Protein AF-A0A2V8TV89-F1 (afdb_monomer_lite)

Radius of gyration: 13.58 Å; chains: 1; bounding box: 31×21×34 Å

Sequence (80 aa):
MKVRGAGPPPEEIAAYCDRVQEILSGGGRVSLIQVYTVARRPAEPYVAPLDDDELERIAAEVRRRLPAVPVEAFYSARLA

pLDDT: mean 93.62, std 10.16, range [43.0, 98.62]

Secondary structure (DSSP, 8-state):
-EETTB---HHHHHHHHHHHHHHHHTT---S-EEEE---S--SSTTEEPPPHHHHHHHHHHHHHH-TTS-EEEE-GGGG-

Structure (mmCIF, N/CA/C/O backbone):
data_AF-A0A2V8TV89-F1
#
_entry.id   AF-A0A2V8TV89-F1
#
loop_
_atom_site.group_PDB
_atom_site.id
_atom_site.type_symbol
_atom_site.label_atom_id
_atom_site.label_alt_id
_atom_site.label_comp_id
_atom_site.label_asym_id
_atom_site.label_entity_id
_atom_site.label_seq_id
_atom_site.pdbx_PDB_ins_code
_atom_site.Cartn_x
_atom_site.Cartn_y
_atom_site.Cartn_z
_atom_site.occupancy
_atom_site.B_iso_or_equiv
_atom_site.auth_seq_id
_atom_site.auth_comp_id
_atom_site.auth_asym_id
_atom_site.auth_atom_id
_atom_site.pdbx_PDB_model_num
ATOM 1 N N . MET A 1 1 ? 7.740 -2.994 -6.165 1.00 92.75 1 MET A N 1
ATOM 2 C CA . MET A 1 1 ? 8.731 -3.202 -7.253 1.00 92.75 1 MET A CA 1
ATOM 3 C C . MET A 1 1 ? 8.014 -3.683 -8.501 1.00 92.75 1 MET A C 1
ATOM 5 O O . MET A 1 1 ? 6.907 -4.192 -8.363 1.00 92.75 1 MET A O 1
ATOM 9 N N . LYS A 1 2 ? 8.630 -3.553 -9.678 1.00 95.31 2 LYS A N 1
ATOM 10 C CA . LYS A 1 2 ? 8.180 -4.216 -10.905 1.00 95.31 2 LYS A CA 1
ATOM 11 C C . LYS A 1 2 ? 8.872 -5.568 -11.037 1.00 95.31 2 LYS A C 1
ATOM 13 O O . LYS A 1 2 ? 10.095 -5.632 -10.926 1.00 95.31 2 LYS A O 1
ATOM 18 N N . VAL A 1 3 ? 8.118 -6.624 -11.314 1.00 96.19 3 VAL A N 1
ATOM 19 C CA . VAL A 1 3 ? 8.644 -7.948 -11.661 1.00 96.19 3 VAL A CA 1
ATOM 20 C C . VAL A 1 3 ? 8.283 -8.218 -13.113 1.00 96.19 3 VAL A C 1
ATOM 22 O O . VAL A 1 3 ? 7.109 -8.217 -13.470 1.00 96.19 3 VAL A O 1
ATOM 25 N N . ARG A 1 4 ? 9.294 -8.405 -13.973 1.00 96.19 4 ARG A N 1
ATOM 26 C CA . ARG A 1 4 ? 9.096 -8.567 -15.428 1.00 96.19 4 ARG A CA 1
ATOM 27 C C . ARG A 1 4 ? 8.264 -7.424 -16.038 1.00 96.19 4 ARG A C 1
ATOM 29 O O . ARG A 1 4 ? 7.437 -7.647 -16.912 1.00 96.19 4 ARG A O 1
ATOM 36 N N . GLY A 1 5 ? 8.492 -6.202 -15.554 1.00 95.12 5 GLY A N 1
ATOM 37 C CA . GLY A 1 5 ? 7.819 -4.986 -16.022 1.00 95.12 5 GLY A CA 1
ATOM 38 C C . GLY A 1 5 ? 6.456 -4.697 -15.384 1.00 95.12 5 GLY A C 1
ATOM 39 O O . GLY A 1 5 ? 5.941 -3.602 -15.581 1.00 95.12 5 GLY A O 1
ATOM 40 N N . ALA A 1 6 ? 5.895 -5.610 -14.588 1.00 96.25 6 ALA A N 1
ATOM 41 C CA . ALA A 1 6 ? 4.600 -5.418 -13.939 1.00 96.25 6 ALA A CA 1
ATOM 42 C C . ALA A 1 6 ? 4.762 -5.034 -12.463 1.00 96.25 6 ALA A C 1
ATOM 44 O O . ALA A 1 6 ? 5.470 -5.715 -11.718 1.00 96.25 6 ALA A O 1
ATOM 45 N N . GLY A 1 7 ? 4.110 -3.947 -12.041 1.00 95.56 7 GLY A N 1
ATOM 46 C CA . GLY A 1 7 ? 3.923 -3.630 -10.623 1.00 95.56 7 GLY A CA 1
ATOM 47 C C . GLY A 1 7 ? 2.957 -4.607 -9.934 1.00 95.56 7 GLY A C 1
ATOM 48 O O . GLY A 1 7 ? 2.370 -5.456 -10.609 1.00 95.56 7 GLY A O 1
ATOM 49 N N . PRO A 1 8 ? 2.776 -4.499 -8.604 1.00 96.88 8 PRO A N 1
ATOM 50 C CA . PRO A 1 8 ? 1.786 -5.307 -7.898 1.00 96.88 8 PRO A CA 1
ATOM 51 C C . PRO A 1 8 ? 0.395 -5.020 -8.479 1.00 96.88 8 PRO A C 1
ATOM 53 O O . PRO A 1 8 ? 0.032 -3.846 -8.636 1.00 96.88 8 PRO A O 1
ATOM 56 N N . PRO A 1 9 ? -0.377 -6.054 -8.835 1.00 96.81 9 PRO A N 1
ATOM 57 C CA . PRO A 1 9 ? -1.682 -5.850 -9.425 1.00 96.81 9 PRO A CA 1
ATOM 58 C C . PRO A 1 9 ? -2.689 -5.363 -8.362 1.00 96.81 9 PRO A C 1
ATOM 60 O O . PRO A 1 9 ? -2.475 -5.565 -7.159 1.00 96.81 9 PRO A O 1
ATOM 63 N N . PRO A 1 10 ? -3.792 -4.707 -8.768 1.00 96.94 10 PRO A N 1
ATOM 64 C CA . PRO A 1 10 ? -4.756 -4.119 -7.834 1.00 96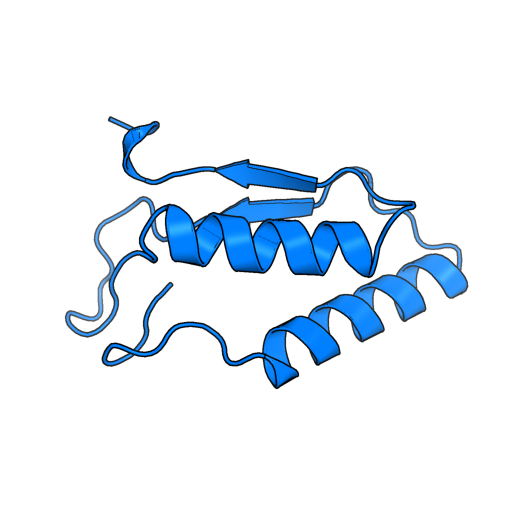.94 10 PRO A CA 1
ATOM 65 C C . PRO A 1 10 ? -5.323 -5.108 -6.809 1.00 96.94 10 PRO A C 1
ATOM 67 O O . PRO A 1 10 ? -5.522 -4.743 -5.652 1.00 96.94 10 PRO A O 1
ATOM 70 N N . GLU A 1 11 ? -5.550 -6.361 -7.201 1.00 97.88 11 GLU A N 1
ATOM 71 C CA . GLU A 1 11 ? -6.041 -7.421 -6.321 1.00 97.88 11 GLU A CA 1
ATOM 72 C C . GLU A 1 11 ? -5.051 -7.794 -5.210 1.00 97.88 11 GLU A C 1
ATOM 74 O O . GLU A 1 11 ? -5.476 -8.129 -4.106 1.00 97.88 11 GLU A O 1
ATOM 79 N N . GLU A 1 12 ? -3.743 -7.683 -5.454 1.00 98.12 12 GLU A N 1
ATOM 80 C CA . GLU A 1 12 ? -2.720 -7.949 -4.439 1.00 98.12 12 GLU A CA 1
ATOM 81 C C . GLU A 1 12 ? -2.685 -6.821 -3.403 1.00 98.12 12 GLU A C 1
ATOM 83 O O . GLU A 1 12 ? -2.663 -7.075 -2.197 1.00 98.12 12 GLU A O 1
ATOM 88 N N . ILE A 1 13 ? -2.774 -5.569 -3.865 1.00 98.31 13 ILE A N 1
ATOM 89 C CA . ILE A 1 13 ? -2.906 -4.393 -2.992 1.00 98.31 13 ILE A CA 1
ATOM 90 C C . ILE A 1 13 ? -4.186 -4.518 -2.162 1.00 98.31 13 ILE A C 1
ATOM 92 O O . ILE A 1 13 ? -4.191 -4.236 -0.960 1.00 98.31 13 ILE A O 1
ATOM 96 N N . ALA A 1 14 ? -5.268 -4.992 -2.785 1.00 98.25 14 ALA A N 1
ATOM 97 C CA . ALA A 1 14 ? 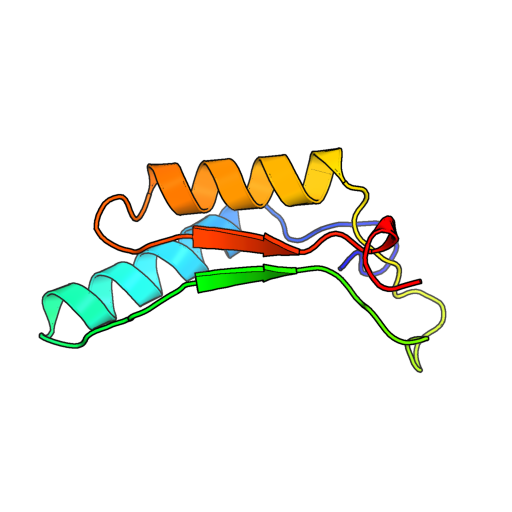-6.522 -5.191 -2.094 1.00 98.25 14 ALA A CA 1
ATOM 98 C C . ALA A 1 14 ? -6.404 -6.263 -0.994 1.00 98.25 14 ALA A C 1
ATOM 100 O O . ALA A 1 14 ? -6.713 -5.991 0.169 1.00 98.25 14 ALA A O 1
ATOM 101 N N . ALA A 1 15 ? -5.876 -7.438 -1.327 1.00 98.62 15 ALA A N 1
ATOM 102 C CA . ALA A 1 15 ? -5.674 -8.518 -0.367 1.00 98.62 15 ALA A CA 1
ATOM 103 C C . ALA A 1 15 ? -4.750 -8.105 0.795 1.00 98.62 15 ALA A C 1
ATOM 105 O O . ALA A 1 15 ? -5.002 -8.458 1.949 1.00 98.62 15 ALA A O 1
ATOM 106 N N . TYR A 1 16 ? -3.711 -7.310 0.516 1.00 98.56 16 TYR A N 1
ATOM 107 C CA . TYR A 1 16 ? -2.848 -6.734 1.547 1.00 98.56 16 TYR A CA 1
ATOM 108 C C . TYR A 1 16 ? -3.638 -5.858 2.529 1.00 98.56 16 TYR A C 1
ATOM 110 O O . TYR A 1 16 ? -3.536 -6.050 3.743 1.00 98.56 16 TYR A O 1
ATOM 118 N N . CYS A 1 17 ? -4.449 -4.919 2.030 1.00 98.56 17 CYS A N 1
ATOM 119 C CA . CYS A 1 17 ? -5.249 -4.061 2.903 1.00 98.56 17 CYS A CA 1
ATOM 120 C C . CYS A 1 17 ? -6.266 -4.864 3.723 1.00 98.56 17 CYS A C 1
ATOM 122 O O . CYS A 1 17 ? -6.430 -4.571 4.904 1.00 98.56 17 CYS A O 1
ATOM 124 N N . ASP A 1 18 ? -6.896 -5.886 3.139 1.00 98.62 18 ASP A N 1
ATOM 125 C CA . ASP A 1 18 ? -7.850 -6.747 3.852 1.00 98.62 18 ASP A CA 1
ATOM 126 C C . ASP A 1 18 ? -7.175 -7.466 5.020 1.00 98.62 18 ASP A C 1
ATOM 128 O O . ASP A 1 18 ? -7.664 -7.423 6.149 1.00 98.62 18 ASP A O 1
ATOM 132 N N . ARG A 1 19 ? -5.973 -8.008 4.799 1.00 98.50 19 ARG A N 1
ATOM 133 C CA . ARG A 1 19 ? -5.181 -8.615 5.874 1.00 98.50 19 ARG A CA 1
ATOM 134 C C . ARG A 1 19 ? -4.832 -7.619 6.982 1.00 98.50 19 ARG A C 1
ATOM 136 O O . ARG A 1 19 ? -4.838 -7.980 8.158 1.00 98.50 19 ARG A O 1
ATOM 143 N N . VAL A 1 20 ? -4.518 -6.368 6.649 1.00 98.44 20 VAL A N 1
ATOM 144 C CA . VAL A 1 20 ? -4.266 -5.351 7.682 1.00 98.44 20 VAL A CA 1
ATOM 145 C C . VAL A 1 20 ? -5.545 -5.030 8.458 1.00 98.44 20 VAL A C 1
ATOM 147 O O . VAL A 1 20 ? -5.494 -4.936 9.683 1.00 98.44 20 VAL A O 1
ATOM 150 N N . GLN A 1 21 ? -6.695 -4.912 7.790 1.00 98.25 21 GLN A N 1
ATOM 151 C CA . GLN A 1 21 ? -7.979 -4.703 8.466 1.00 98.25 21 GLN A CA 1
ATOM 152 C C . GLN A 1 21 ? -8.307 -5.850 9.430 1.00 98.25 21 GLN A C 1
ATOM 154 O O . GLN A 1 21 ? -8.714 -5.580 10.559 1.00 98.25 21 GLN A O 1
ATOM 159 N N . GLU A 1 22 ? -8.060 -7.104 9.038 1.00 98.50 22 GLU A N 1
ATOM 160 C CA . GLU A 1 22 ? -8.207 -8.273 9.916 1.00 98.50 22 GLU A CA 1
ATOM 161 C C . GLU A 1 22 ? -7.371 -8.115 11.196 1.00 98.50 22 GLU A C 1
ATOM 163 O O . GLU A 1 22 ? -7.901 -8.250 12.300 1.00 98.50 22 GLU A O 1
ATOM 168 N N . ILE A 1 23 ? -6.092 -7.742 11.065 1.00 98.25 23 ILE A N 1
ATOM 169 C CA . ILE A 1 23 ? -5.191 -7.510 12.206 1.00 98.25 23 ILE A CA 1
ATOM 170 C C . ILE A 1 23 ? -5.748 -6.431 13.140 1.00 98.25 23 ILE A C 1
ATOM 172 O O . ILE A 1 23 ? -5.789 -6.635 14.354 1.00 98.25 23 ILE A O 1
ATOM 176 N N . LEU A 1 24 ? -6.189 -5.296 12.591 1.00 97.94 24 LEU A N 1
ATOM 177 C CA . LEU A 1 24 ? -6.745 -4.192 13.380 1.00 97.94 24 LEU A CA 1
ATOM 178 C C . LEU A 1 24 ? -8.043 -4.604 14.085 1.00 97.94 24 LEU A C 1
ATOM 180 O O . LEU A 1 24 ? -8.228 -4.311 15.266 1.00 97.94 24 LEU A O 1
ATOM 184 N N . SER A 1 25 ? -8.920 -5.330 13.387 1.00 97.62 25 SER A N 1
ATOM 185 C CA . SER A 1 25 ? -10.187 -5.818 13.940 1.00 97.62 25 SER A CA 1
ATOM 186 C C . SER A 1 25 ? -9.989 -6.829 15.076 1.00 97.62 25 SER A C 1
ATOM 188 O O . SER A 1 25 ? -10.778 -6.862 16.016 1.00 97.62 25 SER A O 1
ATOM 190 N N . GLY A 1 26 ? -8.891 -7.593 15.042 1.00 98.06 26 GLY A N 1
ATOM 191 C CA . GLY A 1 26 ? -8.481 -8.505 16.110 1.00 98.06 26 GLY A CA 1
ATOM 192 C C . GLY A 1 26 ? -7.813 -7.823 17.312 1.00 98.06 26 GLY A C 1
ATOM 193 O O . GLY A 1 26 ? -7.305 -8.514 18.192 1.00 98.06 26 GLY A O 1
ATOM 194 N N . GLY A 1 27 ? -7.769 -6.486 17.355 1.00 97.94 27 GLY A N 1
ATOM 195 C CA . GLY A 1 27 ? -7.111 -5.710 18.414 1.00 97.94 27 GLY A CA 1
ATOM 196 C C . GLY A 1 27 ? -5.605 -5.504 18.209 1.00 97.94 27 GLY A C 1
ATOM 197 O O . GLY A 1 27 ? -4.930 -4.938 19.075 1.00 97.94 27 GLY A O 1
ATOM 198 N N . GLY A 1 28 ? -5.069 -5.940 17.065 1.00 97.81 28 GLY A N 1
ATOM 199 C CA . GLY A 1 28 ? -3.715 -5.621 16.635 1.00 97.81 28 GLY A CA 1
ATOM 200 C C . GLY A 1 28 ? -3.554 -4.126 16.360 1.00 97.81 28 GLY A C 1
ATOM 201 O O . GLY A 1 28 ? -4.509 -3.406 16.077 1.00 97.81 28 GLY A O 1
ATOM 202 N N . ARG A 1 29 ? -2.317 -3.636 16.456 1.00 97.62 29 ARG A N 1
ATOM 203 C CA . ARG A 1 29 ? -1.989 -2.223 16.241 1.00 97.62 29 ARG A CA 1
ATOM 204 C C . ARG A 1 29 ? -0.859 -2.104 15.236 1.00 97.62 29 ARG A C 1
ATOM 206 O O . ARG A 1 29 ? 0.170 -2.756 15.384 1.00 97.62 29 ARG A O 1
ATOM 213 N N . VAL A 1 30 ? -1.052 -1.239 14.247 1.00 97.62 30 VAL A N 1
ATOM 214 C CA . VAL A 1 30 ? -0.041 -0.868 13.255 1.00 97.62 30 VAL A CA 1
ATOM 215 C C . VAL A 1 30 ? 0.242 0.616 13.436 1.00 97.62 30 VAL A C 1
ATOM 217 O O . VAL A 1 30 ? -0.672 1.430 13.348 1.00 97.62 30 VAL A O 1
ATOM 220 N N . SER A 1 31 ? 1.489 0.968 13.741 1.00 97.88 31 SER A N 1
ATOM 221 C CA . SER 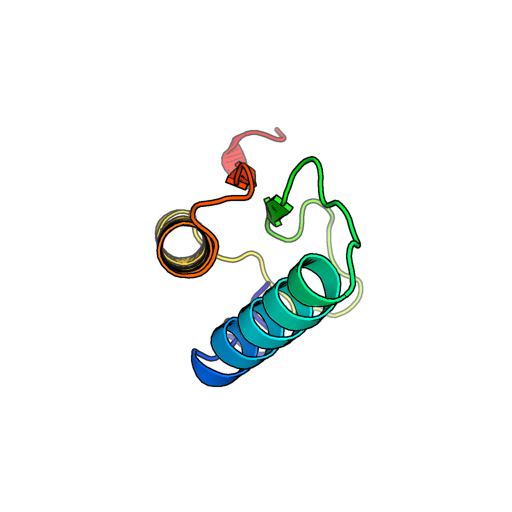A 1 31 ? 1.883 2.363 13.975 1.00 97.88 31 SER A CA 1
ATOM 222 C C . SER A 1 31 ? 2.103 3.146 12.681 1.00 97.88 31 SER A C 1
ATOM 224 O O . SER A 1 31 ? 1.881 4.352 12.661 1.00 97.88 31 SER A O 1
ATOM 226 N N . LEU A 1 32 ? 2.553 2.473 11.620 1.00 98.38 32 LEU A N 1
ATOM 227 C CA . LEU A 1 32 ? 2.872 3.067 10.326 1.00 98.38 32 LEU A CA 1
ATOM 228 C C . LEU A 1 32 ? 2.906 1.981 9.248 1.00 98.38 32 LEU A C 1
ATOM 230 O O . LEU A 1 32 ? 3.439 0.893 9.477 1.00 98.38 32 LEU A O 1
ATOM 234 N N . ILE A 1 33 ? 2.409 2.304 8.058 1.00 98.50 33 ILE A N 1
ATOM 235 C CA . ILE A 1 33 ? 2.680 1.556 6.829 1.00 98.50 33 ILE A CA 1
ATOM 236 C C . ILE A 1 33 ? 3.594 2.395 5.945 1.00 98.50 33 ILE A C 1
ATOM 238 O O . ILE A 1 33 ? 3.328 3.566 5.685 1.00 98.50 33 ILE A O 1
ATOM 242 N N . GLN A 1 34 ? 4.667 1.780 5.461 1.00 97.75 34 GLN A N 1
ATOM 243 C CA . GLN A 1 34 ? 5.576 2.398 4.505 1.00 97.75 34 GLN A CA 1
ATOM 244 C C . GLN A 1 34 ? 5.386 1.741 3.144 1.00 97.75 34 GLN A C 1
ATOM 246 O O . GLN A 1 34 ? 5.597 0.538 2.994 1.00 97.75 34 GLN A O 1
ATOM 251 N N . VAL A 1 35 ? 5.002 2.533 2.150 1.00 97.31 35 VAL A N 1
ATOM 252 C CA . VAL A 1 35 ? 4.935 2.101 0.756 1.00 97.31 35 VAL A CA 1
ATOM 253 C C . VAL A 1 35 ? 6.219 2.553 0.075 1.00 97.31 35 VAL A C 1
ATOM 255 O O . VAL A 1 35 ? 6.493 3.745 -0.038 1.00 97.31 35 VAL A O 1
ATOM 258 N N . TYR A 1 36 ? 7.048 1.598 -0.335 1.00 95.75 36 TYR A N 1
ATOM 259 C CA . TYR A 1 36 ? 8.375 1.879 -0.875 1.00 95.75 36 TYR A CA 1
ATOM 260 C C . TYR A 1 36 ? 8.713 0.971 -2.057 1.00 95.75 36 TYR A C 1
ATOM 262 O O . TYR A 1 36 ? 8.058 -0.041 -2.325 1.00 95.75 36 TYR A O 1
ATOM 270 N N . THR A 1 37 ? 9.752 1.359 -2.789 1.00 94.69 37 THR A N 1
ATOM 271 C CA . THR A 1 37 ? 10.264 0.627 -3.948 1.00 94.69 37 THR A CA 1
ATOM 272 C C . THR A 1 37 ? 11.674 0.087 -3.693 1.00 94.69 37 THR A C 1
ATOM 274 O O . THR A 1 37 ? 12.283 0.365 -2.662 1.00 94.69 37 THR A O 1
ATOM 277 N N . VAL A 1 38 ? 12.206 -0.727 -4.609 1.00 90.88 38 VAL A N 1
ATOM 278 C CA . VAL A 1 38 ? 13.565 -1.274 -4.469 1.00 90.88 38 VAL A CA 1
ATOM 279 C C . VAL A 1 38 ? 14.593 -0.142 -4.386 1.00 90.88 38 VAL A C 1
ATOM 281 O O . VAL A 1 38 ? 14.734 0.651 -5.310 1.00 90.88 38 VAL A O 1
ATOM 284 N N . ALA A 1 39 ? 15.310 -0.091 -3.262 1.00 83.06 39 ALA A N 1
ATOM 285 C CA . ALA A 1 39 ? 16.325 0.923 -2.960 1.00 83.06 39 ALA A CA 1
ATOM 286 C C . ALA A 1 39 ? 17.763 0.469 -3.270 1.00 83.06 39 ALA A C 1
ATOM 288 O O . ALA A 1 39 ? 18.679 1.280 -3.348 1.00 83.06 39 ALA A O 1
ATOM 289 N N . ARG A 1 40 ? 17.982 -0.841 -3.425 1.00 84.25 40 ARG A N 1
ATOM 290 C CA . ARG A 1 40 ? 19.278 -1.434 -3.786 1.00 84.25 40 ARG A CA 1
ATOM 291 C C . ARG A 1 40 ? 19.147 -2.168 -5.107 1.00 84.25 40 ARG A C 1
ATOM 293 O O . ARG A 1 40 ? 18.049 -2.589 -5.463 1.00 84.25 40 ARG A O 1
ATOM 300 N N . ARG A 1 41 ? 20.276 -2.373 -5.792 1.00 85.19 41 ARG A N 1
ATOM 301 C CA . ARG A 1 41 ? 20.328 -3.187 -7.011 1.00 85.19 41 ARG A CA 1
ATOM 302 C C . ARG A 1 41 ? 19.821 -4.609 -6.705 1.00 85.19 41 ARG A C 1
ATOM 304 O O . ARG A 1 41 ? 20.451 -5.283 -5.887 1.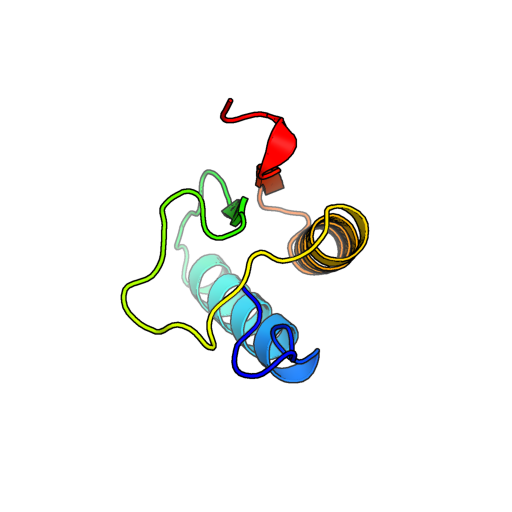00 85.19 41 ARG A O 1
ATOM 311 N N . PRO A 1 42 ? 18.712 -5.057 -7.321 1.00 89.62 42 PRO A N 1
ATOM 312 C CA . PRO A 1 42 ? 18.215 -6.419 -7.141 1.00 89.62 42 PRO A CA 1
ATOM 313 C C . PRO A 1 42 ? 19.191 -7.452 -7.718 1.00 89.62 42 PRO A C 1
ATOM 315 O O . PRO A 1 42 ? 19.957 -7.138 -8.633 1.00 89.62 42 PRO A O 1
ATOM 318 N N . ALA A 1 43 ? 19.160 -8.681 -7.197 1.00 93.38 43 ALA A N 1
ATOM 319 C CA . ALA A 1 43 ? 19.953 -9.783 -7.746 1.00 93.38 43 ALA A CA 1
ATOM 320 C C . ALA A 1 43 ? 19.412 -10.217 -9.120 1.00 93.38 43 ALA A C 1
ATOM 322 O O . ALA A 1 43 ? 20.170 -10.527 -10.038 1.00 93.38 43 ALA A O 1
ATOM 323 N N . GLU A 1 44 ? 18.093 -10.185 -9.273 1.00 95.88 44 GLU A N 1
ATOM 324 C CA . GLU A 1 44 ? 17.380 -10.557 -10.481 1.00 95.88 44 GLU A CA 1
ATOM 325 C C . GLU A 1 44 ? 17.273 -9.360 -11.443 1.00 95.88 44 GLU A C 1
ATOM 327 O O . GLU A 1 44 ? 16.641 -8.354 -11.114 1.00 95.88 44 GLU A O 1
ATOM 332 N N . PRO A 1 45 ? 17.805 -9.455 -12.677 1.00 92.88 45 PRO A N 1
ATOM 333 C CA . PRO A 1 45 ? 17.845 -8.323 -13.609 1.00 92.88 45 PRO A CA 1
ATOM 334 C C . PRO A 1 45 ? 16.465 -7.909 -14.144 1.00 92.88 45 PRO A C 1
ATOM 336 O O . PRO A 1 45 ? 16.331 -6.843 -14.733 1.00 92.88 45 PRO A O 1
ATOM 339 N N . TYR A 1 46 ? 15.438 -8.744 -13.960 1.00 93.75 46 TYR A N 1
ATOM 340 C CA . TYR A 1 46 ? 14.055 -8.446 -14.349 1.00 93.75 46 TYR A CA 1
ATOM 341 C C . TYR A 1 46 ? 13.256 -7.721 -13.257 1.00 93.75 46 TYR A C 1
ATOM 343 O O . TYR A 1 46 ? 12.058 -7.481 -13.443 1.00 93.75 46 TYR A O 1
ATOM 351 N N . VAL A 1 47 ? 13.882 -7.428 -12.114 1.00 94.94 47 VAL A N 1
ATOM 352 C CA . VAL A 1 47 ? 13.279 -6.652 -11.031 1.00 94.94 47 VAL A CA 1
ATOM 353 C C . VAL A 1 47 ? 13.729 -5.203 -11.155 1.00 94.94 47 VAL A C 1
ATOM 355 O O . VAL A 1 47 ? 14.922 -4.910 -11.217 1.00 94.94 47 VAL A O 1
ATOM 358 N N . ALA A 1 48 ? 12.762 -4.292 -11.178 1.00 93.31 48 ALA A N 1
ATOM 359 C CA . ALA A 1 48 ? 12.992 -2.861 -11.338 1.00 93.31 48 ALA A CA 1
ATOM 360 C C . ALA A 1 48 ? 12.220 -2.054 -10.279 1.00 93.31 48 ALA A C 1
ATOM 362 O O . ALA A 1 48 ? 11.251 -2.562 -9.695 1.00 93.31 48 ALA A O 1
ATOM 363 N N . PRO A 1 49 ? 12.625 -0.804 -9.997 1.00 93.69 49 PRO A N 1
ATOM 364 C CA . PRO A 1 49 ? 11.814 0.088 -9.182 1.00 93.69 49 PRO A CA 1
ATOM 365 C C . PRO A 1 49 ? 10.451 0.367 -9.834 1.00 93.69 49 PRO A C 1
ATOM 367 O O . PRO A 1 49 ? 10.298 0.319 -11.051 1.00 93.69 49 PRO A O 1
ATOM 370 N N . LEU A 1 50 ? 9.447 0.604 -8.988 1.00 94.69 50 LEU A N 1
ATOM 371 C CA . LEU A 1 50 ? 8.255 1.364 -9.354 1.00 94.69 50 LEU A CA 1
ATOM 372 C C . LEU A 1 50 ? 8.649 2.818 -9.589 1.00 94.69 50 LEU A C 1
ATOM 374 O O . LEU A 1 50 ? 9.493 3.333 -8.850 1.00 94.69 50 LEU A O 1
ATOM 378 N N . ASP A 1 51 ? 8.003 3.453 -10.558 1.00 92.50 51 ASP A N 1
ATOM 379 C CA . ASP A 1 51 ? 8.145 4.888 -10.771 1.00 92.50 51 ASP A CA 1
ATOM 380 C C . ASP A 1 51 ? 7.323 5.645 -9.712 1.00 92.50 51 ASP A C 1
ATOM 382 O O . ASP A 1 51 ? 6.395 5.085 -9.114 1.00 92.50 51 ASP A O 1
ATOM 386 N N . ASP A 1 52 ? 7.646 6.916 -9.467 1.00 93.12 52 ASP A N 1
ATOM 387 C CA . ASP A 1 52 ? 7.057 7.686 -8.362 1.00 93.12 52 ASP A CA 1
ATOM 388 C C . ASP A 1 52 ? 5.519 7.765 -8.451 1.00 93.12 52 ASP A C 1
ATOM 390 O O . ASP A 1 52 ? 4.834 7.579 -7.444 1.00 93.12 52 ASP A O 1
ATOM 394 N N . ASP A 1 53 ? 4.961 7.915 -9.657 1.00 94.38 53 ASP A N 1
ATOM 395 C CA . ASP A 1 53 ? 3.508 7.949 -9.890 1.00 94.38 53 ASP A CA 1
ATOM 396 C C . ASP A 1 53 ? 2.820 6.599 -9.631 1.00 94.38 53 ASP A C 1
ATOM 398 O O . ASP A 1 53 ? 1.660 6.532 -9.217 1.00 94.38 53 ASP A O 1
ATOM 402 N N . GLU A 1 54 ? 3.496 5.482 -9.906 1.00 94.81 54 GLU A N 1
ATOM 403 C CA . GLU A 1 54 ? 2.976 4.154 -9.567 1.00 94.81 54 GLU A CA 1
ATOM 404 C C . GLU A 1 54 ? 2.996 3.938 -8.060 1.00 94.81 54 GLU A C 1
ATOM 406 O O . GLU A 1 54 ? 2.013 3.455 -7.497 1.00 94.81 54 GLU A O 1
ATOM 411 N N . LEU A 1 55 ? 4.092 4.324 -7.408 1.00 96.25 55 LEU A N 1
ATOM 412 C CA . LEU A 1 55 ? 4.227 4.216 -5.964 1.00 96.25 55 LEU A CA 1
ATOM 413 C C . LEU A 1 55 ? 3.171 5.063 -5.243 1.00 96.25 55 LEU A C 1
ATOM 415 O O . LEU A 1 55 ? 2.526 4.570 -4.318 1.00 96.25 55 LEU A O 1
ATOM 419 N N . GLU A 1 56 ? 2.948 6.300 -5.693 1.00 96.44 56 GLU A N 1
ATOM 420 C CA . GLU A 1 56 ? 1.961 7.192 -5.086 1.00 96.44 56 GLU A CA 1
ATOM 421 C C . GLU A 1 56 ? 0.528 6.701 -5.320 1.00 96.44 56 GLU A C 1
ATOM 423 O O . GLU A 1 56 ? -0.286 6.762 -4.401 1.00 96.44 56 GLU A O 1
ATOM 428 N N . ARG A 1 57 ? 0.213 6.112 -6.48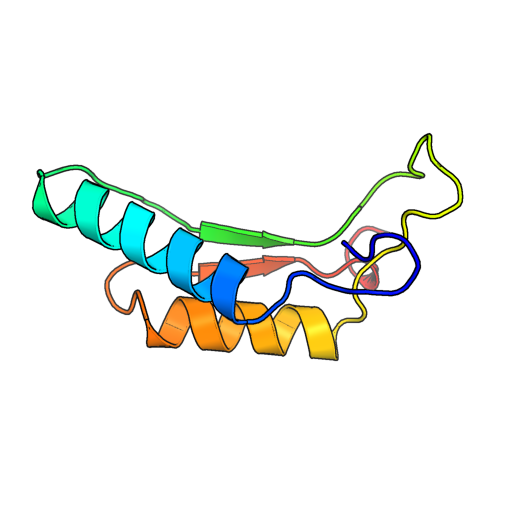4 1.00 97.50 57 ARG A N 1
ATOM 429 C CA . ARG A 1 57 ? -1.095 5.461 -6.703 1.00 97.50 57 ARG A CA 1
ATOM 430 C C . ARG A 1 57 ? -1.345 4.319 -5.720 1.00 97.50 57 ARG A C 1
ATOM 432 O O . ARG A 1 57 ? -2.442 4.218 -5.174 1.00 97.50 57 ARG A O 1
ATOM 439 N N . ILE A 1 58 ? -0.336 3.487 -5.463 1.00 98.19 58 ILE A N 1
ATOM 440 C CA . ILE A 1 58 ? -0.438 2.408 -4.472 1.00 98.19 58 ILE A CA 1
ATOM 441 C C . ILE A 1 58 ? -0.614 3.005 -3.071 1.00 98.19 58 ILE A C 1
ATOM 443 O O . ILE A 1 58 ? -1.510 2.594 -2.337 1.00 98.19 58 ILE A O 1
ATOM 447 N N . ALA A 1 59 ? 0.194 4.000 -2.702 1.00 98.25 59 ALA A N 1
ATOM 448 C CA . ALA A 1 59 ? 0.111 4.642 -1.394 1.00 98.25 59 ALA A CA 1
ATOM 449 C C . ALA A 1 59 ? -1.251 5.315 -1.159 1.00 98.25 59 ALA A C 1
ATOM 451 O O . ALA A 1 59 ? -1.825 5.178 -0.079 1.00 98.25 59 ALA A O 1
ATOM 452 N N . ALA A 1 60 ? -1.800 5.992 -2.169 1.00 98.31 60 ALA A N 1
ATOM 453 C CA . ALA A 1 60 ? -3.129 6.590 -2.125 1.00 98.31 60 ALA A CA 1
ATOM 454 C C . ALA A 1 60 ? -4.226 5.538 -1.914 1.00 98.31 60 ALA A C 1
ATOM 456 O O . ALA A 1 60 ? -5.111 5.738 -1.082 1.00 98.31 60 ALA A O 1
ATOM 457 N N . GLU A 1 61 ? -4.145 4.398 -2.602 1.00 98.44 61 GLU A N 1
ATOM 458 C CA . GLU A 1 61 ? -5.099 3.304 -2.419 1.00 98.44 61 GLU A CA 1
ATOM 459 C C . GLU A 1 61 ? -5.016 2.705 -1.008 1.00 98.44 61 GLU A C 1
ATOM 461 O O . GLU A 1 61 ? -6.039 2.525 -0.344 1.00 98.44 61 GLU A O 1
ATOM 466 N N . VAL A 1 62 ? -3.803 2.484 -0.493 1.00 98.62 62 VAL A N 1
ATOM 467 C CA . VAL A 1 62 ? -3.594 1.995 0.877 1.00 98.62 62 VAL A CA 1
ATOM 468 C C . VAL A 1 62 ? -4.152 2.988 1.904 1.00 98.62 62 VAL A C 1
ATOM 470 O O . VAL A 1 62 ? -4.892 2.577 2.798 1.00 98.62 62 VAL A O 1
ATOM 473 N N . ARG A 1 63 ? -3.889 4.296 1.752 1.00 98.56 63 ARG A N 1
ATOM 474 C CA . ARG A 1 63 ? -4.466 5.357 2.607 1.00 98.56 63 ARG A CA 1
ATOM 475 C C . ARG A 1 63 ? -5.989 5.340 2.585 1.00 98.56 63 ARG A C 1
ATOM 477 O O . ARG A 1 63 ? -6.624 5.441 3.631 1.00 98.56 63 ARG A O 1
ATOM 484 N N . ARG A 1 64 ? -6.577 5.196 1.395 1.00 98.44 64 ARG A N 1
ATOM 485 C CA . ARG A 1 64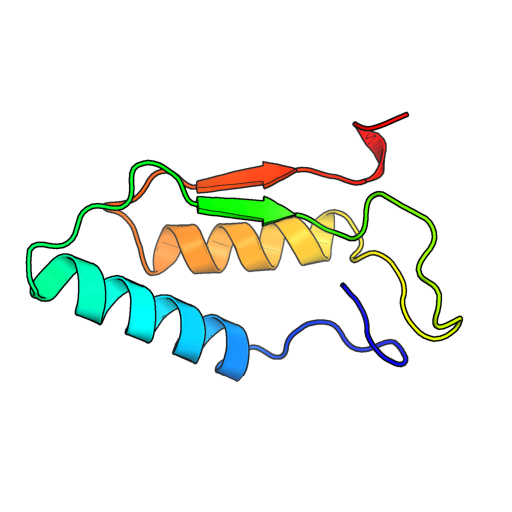 ? -8.030 5.167 1.199 1.00 98.44 64 ARG A CA 1
ATOM 486 C C . ARG A 1 64 ? -8.675 3.973 1.904 1.00 98.44 64 ARG A C 1
ATOM 488 O O . ARG A 1 64 ? -9.749 4.121 2.481 1.00 98.44 64 ARG A O 1
ATOM 495 N N . ARG A 1 65 ? -8.045 2.795 1.854 1.00 98.25 65 ARG A N 1
ATOM 496 C CA . ARG A 1 65 ? -8.581 1.562 2.459 1.00 98.25 65 ARG A CA 1
ATOM 497 C C . ARG A 1 65 ? -8.275 1.412 3.948 1.00 98.25 65 ARG A C 1
ATOM 499 O O . ARG A 1 65 ? -9.008 0.706 4.640 1.00 98.25 65 ARG A O 1
ATOM 506 N N . LEU A 1 66 ? -7.219 2.052 4.445 1.00 98.19 66 LEU A N 1
ATOM 507 C CA . LEU A 1 66 ? -6.762 1.963 5.834 1.00 98.19 66 LEU A CA 1
ATOM 508 C C . LEU A 1 66 ? -6.686 3.352 6.494 1.00 98.19 66 LEU A C 1
ATOM 510 O O . LEU A 1 66 ? -5.620 3.745 6.965 1.00 98.19 66 LEU A O 1
ATOM 514 N N . PRO A 1 67 ? -7.802 4.100 6.595 1.00 97.12 67 PRO A N 1
ATOM 515 C CA . PRO A 1 67 ? -7.785 5.484 7.083 1.00 97.12 67 PRO A CA 1
ATOM 516 C C . PRO A 1 67 ? -7.350 5.628 8.552 1.00 97.12 67 PRO A C 1
ATOM 518 O O . PRO A 1 67 ? -7.004 6.722 8.987 1.00 97.12 67 PRO A O 1
ATOM 521 N N . ALA A 1 68 ? -7.371 4.538 9.326 1.00 95.44 68 ALA A N 1
ATOM 522 C CA . ALA A 1 68 ? -6.951 4.513 10.726 1.00 95.44 68 ALA A CA 1
ATOM 523 C C . ALA A 1 68 ? -5.438 4.297 10.921 1.00 95.44 68 ALA A C 1
ATOM 525 O O . ALA A 1 68 ? -4.966 4.328 12.057 1.00 95.44 68 ALA A O 1
ATOM 526 N N . VAL A 1 69 ? -4.680 4.048 9.846 1.00 97.94 69 VAL A N 1
ATOM 527 C CA . VAL A 1 69 ? -3.241 3.768 9.905 1.00 97.94 69 VAL A CA 1
ATOM 528 C C . VAL A 1 69 ? -2.484 4.859 9.145 1.00 97.94 69 VAL A C 1
ATOM 530 O O . VAL A 1 69 ? -2.806 5.116 7.986 1.00 97.94 69 VAL A O 1
ATOM 533 N N . PRO A 1 70 ? -1.466 5.499 9.744 1.00 98.31 70 PRO A N 1
ATOM 534 C CA . PRO A 1 70 ? -0.582 6.400 9.011 1.00 98.31 70 PRO A CA 1
ATOM 535 C C . PRO A 1 70 ? 0.109 5.676 7.847 1.00 98.31 70 PRO A C 1
ATOM 537 O O . PRO A 1 70 ? 0.581 4.549 8.012 1.00 98.31 70 PRO A O 1
ATOM 540 N N . VAL A 1 71 ? 0.199 6.325 6.681 1.00 98.56 71 VAL A N 1
ATOM 541 C CA . VAL A 1 71 ? 0.860 5.763 5.492 1.00 98.56 71 VAL A CA 1
ATOM 542 C C . VAL A 1 71 ? 1.814 6.774 4.868 1.00 98.56 71 VAL A C 1
ATOM 544 O O . VAL A 1 71 ? 1.398 7.848 4.417 1.00 98.56 71 VAL A O 1
ATOM 547 N N . GLU A 1 72 ? 3.076 6.381 4.744 1.00 97.75 72 GLU A N 1
ATOM 548 C CA . GLU A 1 72 ? 4.136 7.180 4.129 1.00 97.75 72 GLU A CA 1
ATOM 549 C C . GLU A 1 72 ? 4.692 6.502 2.873 1.00 97.75 72 GLU A C 1
ATOM 551 O O . GLU A 1 72 ? 4.880 5.285 2.844 1.00 97.75 72 GLU A O 1
ATOM 556 N N . ALA A 1 73 ? 4.950 7.298 1.831 1.00 95.75 73 ALA A N 1
ATOM 557 C CA . ALA A 1 73 ? 5.557 6.837 0.586 1.00 95.75 73 ALA A CA 1
ATOM 558 C C . ALA A 1 73 ? 7.045 7.220 0.541 1.00 95.75 73 ALA A C 1
ATOM 560 O O . ALA A 1 73 ? 7.394 8.384 0.757 1.00 95.75 73 ALA A O 1
ATOM 561 N N . PHE A 1 74 ? 7.914 6.252 0.235 1.00 93.38 74 PHE A N 1
ATOM 562 C CA . PHE A 1 74 ? 9.363 6.443 0.119 1.00 93.38 74 PHE A CA 1
ATOM 563 C C . PHE A 1 74 ? 9.842 6.148 -1.304 1.00 93.38 74 PHE A C 1
ATOM 565 O O . PHE A 1 74 ? 9.894 4.999 -1.749 1.00 93.38 74 PHE A O 1
ATOM 572 N N . TYR A 1 75 ? 10.201 7.226 -1.996 1.00 88.38 75 TYR A N 1
ATOM 573 C CA . TYR A 1 75 ? 10.573 7.254 -3.409 1.00 88.38 75 TYR A CA 1
ATOM 574 C C . TYR A 1 75 ? 12.041 6.890 -3.638 1.00 88.38 75 TYR A C 1
ATOM 576 O O . TYR A 1 75 ? 12.905 7.219 -2.823 1.00 88.38 75 TYR A O 1
ATOM 584 N N . SER A 1 76 ? 12.346 6.280 -4.786 1.00 75.75 76 SER A N 1
ATOM 585 C CA . SER A 1 76 ? 13.719 5.893 -5.146 1.00 75.75 76 SER A CA 1
ATOM 586 C C . SER A 1 76 ? 14.654 7.086 -5.355 1.00 75.75 76 SER A C 1
ATOM 588 O O . SER A 1 76 ? 15.823 7.000 -4.993 1.00 75.75 76 SER A O 1
ATOM 590 N N . ALA A 1 77 ? 14.160 8.214 -5.880 1.00 64.06 77 ALA A N 1
ATOM 591 C CA . ALA A 1 77 ? 14.981 9.404 -6.132 1.00 64.06 77 ALA A CA 1
ATOM 592 C C . ALA A 1 77 ? 15.428 10.131 -4.850 1.00 64.06 77 ALA A C 1
ATOM 594 O O . ALA A 1 77 ? 16.354 10.934 -4.880 1.00 64.06 77 ALA A O 1
ATOM 595 N N . ARG A 1 78 ? 14.778 9.852 -3.713 1.00 54.72 78 ARG A N 1
ATOM 596 C CA . ARG A 1 78 ? 15.059 10.502 -2.424 1.00 54.72 78 ARG A CA 1
ATOM 597 C C . ARG A 1 78 ? 16.130 9.789 -1.593 1.00 54.72 78 ARG A C 1
ATOM 599 O O . ARG A 1 78 ? 16.424 10.237 -0.491 1.00 54.72 78 ARG A O 1
ATOM 606 N N . LEU A 1 79 ? 16.649 8.668 -2.093 1.00 51.81 79 LEU A N 1
ATOM 607 C CA . LEU A 1 79 ? 17.632 7.814 -1.417 1.00 51.81 79 LEU A CA 1
ATOM 608 C C . LEU A 1 79 ? 19.053 7.959 -2.000 1.00 51.81 79 LEU A C 1
ATOM 610 O O . LEU A 1 79 ? 19.920 7.155 -1.658 1.00 51.81 79 LEU A O 1
ATOM 614 N N . ALA A 1 80 ? 19.268 8.945 -2.879 1.00 43.00 80 ALA A N 1
ATOM 615 C CA . ALA A 1 80 ? 20.560 9.286 -3.477 1.00 43.00 80 ALA A CA 1
ATOM 616 C C . ALA A 1 80 ? 21.271 10.407 -2.708 1.00 43.00 80 ALA A C 1
ATOM 618 O O . ALA A 1 80 ? 20.581 11.370 -2.301 1.00 43.00 80 ALA A O 1
#

Foldseek 3Di:
DDAQNDDDDPVNLVVVLVVVVVCVVVVHDDAEAEQEWDQDDDPDPRGDTDAPVRSVVSQVVSCVSCVVHHYYYDYNVVND